Protein AF-A0A3S3G2V3-F1 (afdb_monomer)

Radius of gyration: 18.02 Å; Cα contacts (8 Å, |Δi|>4): 23; chains: 1; bounding box: 40×12×46 Å

Mean predicted aligned error: 5.06 Å

Foldseek 3Di:
DVVVDPVCPDVVNVPCVVVVVCVVVCVVAPVVVVVVQVCCCVPPVDHHDPDPRD

Secondary structure (DSSP, 8-state):
-TTT-GGGG-TTT-THHHHHHHHHHTTSS-HHHHHHHHHHHHHH-PPPP-STT-

Structure (mmCIF, N/CA/C/O backbone):
data_AF-A0A3S3G2V3-F1
#
_entry.id   AF-A0A3S3G2V3-F1
#
loop_
_atom_site.group_PDB
_atom_site.id
_atom_site.type_symbol
_atom_site.label_atom_id
_atom_site.label_alt_id
_atom_site.label_comp_id
_atom_site.label_asym_id
_atom_site.label_entity_id
_atom_site.label_seq_id
_atom_site.pdbx_PDB_ins_code
_atom_site.Cartn_x
_atom_site.Cartn_y
_atom_site.Cartn_z
_atom_site.occupancy
_atom_site.B_iso_or_equiv
_atom_site.auth_seq_id
_atom_site.auth_comp_id
_atom_site.auth_asym_id
_atom_site.auth_atom_id
_atom_site.pdbx_PDB_model_num
ATOM 1 N N . PHE A 1 1 ? -12.249 -4.048 8.511 1.00 78.06 1 PHE A N 1
ATOM 2 C CA . PHE A 1 1 ? -13.291 -3.358 9.295 1.00 78.06 1 PHE A CA 1
ATOM 3 C C . PHE A 1 1 ? -14.657 -3.466 8.637 1.00 78.06 1 PHE A C 1
ATOM 5 O O . PHE A 1 1 ? -15.575 -3.893 9.316 1.00 78.06 1 PHE A O 1
ATOM 12 N N . GLU A 1 2 ? -14.794 -3.197 7.334 1.00 91.62 2 GLU A N 1
ATOM 13 C CA . GLU A 1 2 ? -16.091 -3.269 6.626 1.00 91.62 2 GLU A CA 1
ATOM 14 C C . GLU A 1 2 ? -16.793 -4.633 6.743 1.00 91.62 2 GLU A C 1
ATOM 16 O O . GLU A 1 2 ? -17.969 -4.683 7.081 1.00 91.62 2 GLU A O 1
ATOM 21 N N . LEU A 1 3 ? -16.056 -5.741 6.591 1.00 94.75 3 LEU A N 1
ATOM 22 C CA . LEU A 1 3 ? -16.592 -7.097 6.797 1.00 94.75 3 LEU A CA 1
ATOM 23 C C . LEU A 1 3 ? -16.802 -7.464 8.280 1.00 94.75 3 LEU A C 1
ATOM 25 O O . LEU A 1 3 ? -17.652 -8.283 8.607 1.00 94.75 3 LEU A O 1
ATOM 29 N N . ALA A 1 4 ? -16.013 -6.882 9.185 1.00 92.12 4 ALA A N 1
ATOM 30 C CA . ALA A 1 4 ? -15.979 -7.255 10.604 1.00 92.12 4 ALA A CA 1
ATOM 31 C C . ALA A 1 4 ? -16.944 -6.426 11.480 1.00 92.12 4 ALA A C 1
ATOM 33 O O . ALA A 1 4 ? -17.116 -6.721 12.662 1.00 92.12 4 ALA A O 1
ATOM 34 N N . GLY A 1 5 ? -17.566 -5.385 10.915 1.00 95.62 5 GLY A N 1
ATOM 35 C CA . GLY A 1 5 ? -18.504 -4.499 11.602 1.00 95.62 5 GLY A CA 1
ATOM 36 C C . GLY A 1 5 ? -17.846 -3.514 12.576 1.00 95.62 5 GLY A C 1
ATOM 37 O O . GLY A 1 5 ? -16.650 -3.574 12.868 1.00 95.62 5 GLY A O 1
ATOM 38 N N . THR A 1 6 ? -18.645 -2.589 13.111 1.00 94.38 6 THR A N 1
ATOM 39 C CA . THR A 1 6 ? -18.172 -1.475 13.956 1.00 94.38 6 THR A CA 1
ATOM 40 C C . THR A 1 6 ? -17.532 -1.933 15.265 1.00 94.38 6 THR A C 1
ATOM 42 O O . THR A 1 6 ? -16.551 -1.348 15.702 1.00 94.38 6 THR A O 1
ATOM 45 N N . ARG A 1 7 ? -18.006 -3.031 15.867 1.00 95.50 7 ARG A N 1
ATOM 46 C CA . ARG A 1 7 ? -17.436 -3.576 17.115 1.00 95.50 7 ARG A CA 1
ATOM 47 C C . ARG A 1 7 ? -15.976 -4.018 16.976 1.00 95.50 7 ARG A C 1
ATOM 49 O O . ARG A 1 7 ? -15.261 -4.069 17.968 1.00 95.50 7 ARG A O 1
ATOM 56 N N . SER A 1 8 ? -15.509 -4.292 15.758 1.00 95.50 8 SER A N 1
ATOM 57 C CA . SER A 1 8 ? -14.117 -4.689 15.518 1.00 95.50 8 SER A CA 1
ATOM 58 C C . SER A 1 8 ? -13.094 -3.571 15.772 1.00 95.50 8 SER A C 1
ATOM 60 O O . SER A 1 8 ? -11.900 -3.852 15.836 1.00 95.50 8 SER A O 1
ATOM 62 N N . THR A 1 9 ? -13.527 -2.316 15.954 1.00 96.00 9 THR A N 1
ATOM 63 C CA . THR A 1 9 ? -12.640 -1.180 16.264 1.00 96.00 9 THR A CA 1
ATOM 64 C C . THR A 1 9 ? -12.351 -1.010 17.757 1.00 96.00 9 THR A C 1
ATOM 66 O O . THR A 1 9 ? -11.661 -0.062 18.127 1.00 96.00 9 THR A O 1
ATOM 69 N N . LEU A 1 10 ? -12.888 -1.870 18.632 1.00 97.69 10 LEU A N 1
ATOM 70 C CA . LEU A 1 10 ? -12.617 -1.791 20.067 1.00 97.69 10 LEU A CA 1
ATOM 71 C C . LEU A 1 10 ? -11.122 -1.978 20.352 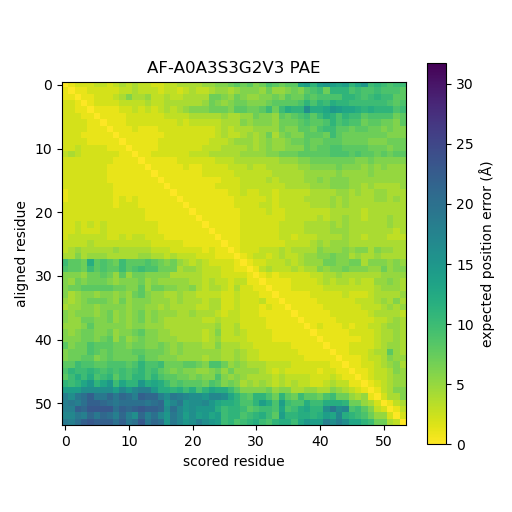1.00 97.69 10 LEU A C 1
ATOM 73 O O . LEU A 1 10 ? -10.474 -2.882 19.816 1.00 97.69 10 LEU A O 1
ATOM 77 N N . ALA A 1 11 ? -10.592 -1.135 21.240 1.00 96.44 11 ALA A N 1
ATOM 78 C CA . ALA A 1 11 ? -9.169 -1.109 21.570 1.00 96.44 11 ALA A CA 1
ATOM 79 C C . ALA A 1 11 ? -8.652 -2.458 22.104 1.00 96.44 11 ALA A C 1
ATOM 81 O O . ALA A 1 11 ? -7.510 -2.818 21.834 1.00 96.44 11 ALA A O 1
ATOM 82 N N . GLU A 1 12 ? -9.502 -3.235 22.788 1.00 97.25 12 GLU A N 1
ATOM 83 C CA . GLU A 1 12 ? -9.162 -4.571 23.299 1.00 97.25 12 GLU A CA 1
ATOM 84 C C . GLU A 1 12 ? -8.752 -5.560 22.195 1.00 97.25 12 GLU A C 1
ATOM 86 O O . GLU A 1 12 ? -7.925 -6.438 22.426 1.00 97.25 12 GLU A O 1
ATOM 91 N N . HIS A 1 13 ? -9.285 -5.408 20.977 1.00 96.62 13 HIS A N 1
ATOM 92 C CA . HIS A 1 13 ? -8.945 -6.283 19.856 1.00 96.62 13 HIS A CA 1
ATOM 93 C C . HIS A 1 13 ? -7.663 -5.835 19.136 1.00 96.62 13 HIS A C 1
ATOM 95 O O . HIS A 1 13 ? -6.985 -6.659 18.508 1.00 96.62 13 HIS A O 1
ATOM 101 N N . ASN A 1 14 ? -7.320 -4.540 19.222 1.00 96.88 14 ASN A N 1
ATOM 102 C CA . ASN A 1 14 ? -6.096 -3.943 18.672 1.00 96.88 14 ASN A CA 1
ATOM 103 C C . ASN A 1 14 ? -5.849 -4.329 17.196 1.00 96.88 14 ASN A C 1
ATOM 105 O O . ASN A 1 14 ? -4.717 -4.606 16.792 1.00 96.88 14 ASN A O 1
ATOM 109 N N . LEU A 1 15 ? -6.911 -4.472 16.393 1.00 97.44 15 LEU A N 1
ATOM 110 C CA . LEU A 1 15 ? -6.825 -4.992 15.017 1.00 97.44 15 LEU A CA 1
ATOM 111 C C . LEU A 1 15 ? -6.202 -3.982 14.047 1.00 97.44 15 LEU A C 1
ATOM 113 O O . LEU A 1 15 ? -5.605 -4.358 13.038 1.00 97.44 15 LEU A O 1
ATOM 117 N N . ASP A 1 16 ? -6.271 -2.699 14.385 1.00 97.00 16 ASP A N 1
ATOM 118 C CA . ASP A 1 16 ? -5.618 -1.598 13.683 1.00 97.00 16 ASP A CA 1
ATOM 119 C C . ASP A 1 16 ? -4.082 -1.721 13.682 1.00 97.00 16 ASP A C 1
ATOM 121 O O . ASP A 1 16 ? -3.428 -1.172 12.790 1.00 97.00 16 ASP A O 1
ATOM 125 N N . ARG A 1 17 ? -3.490 -2.506 14.602 1.00 97.50 17 ARG A N 1
ATOM 126 C CA . ARG A 1 17 ? -2.039 -2.773 14.633 1.00 97.50 17 ARG A CA 1
ATOM 127 C C . ARG A 1 17 ? -1.504 -3.304 13.311 1.00 97.50 17 ARG A C 1
ATOM 129 O O . ARG A 1 17 ? -0.402 -2.944 12.917 1.00 97.50 17 ARG A O 1
ATOM 136 N N . HIS A 1 18 ? -2.273 -4.140 12.615 1.00 97.50 18 HIS A N 1
ATOM 137 C CA . HIS A 1 18 ? -1.836 -4.734 11.354 1.00 97.50 18 HIS A CA 1
ATOM 138 C C . HIS A 1 18 ? -1.685 -3.666 10.272 1.00 97.50 18 HIS A C 1
ATOM 140 O O . HIS A 1 18 ? -0.679 -3.641 9.566 1.00 97.50 18 HIS A O 1
ATOM 146 N N . TRP A 1 19 ? -2.639 -2.734 10.204 1.00 97.56 19 TRP A N 1
ATOM 147 C CA . TRP A 1 19 ? -2.562 -1.600 9.292 1.00 97.56 19 TRP A CA 1
ATOM 148 C C . TRP A 1 19 ? -1.431 -0.646 9.677 1.00 97.56 19 TRP A C 1
ATOM 150 O O . TRP A 1 19 ? -0.650 -0.272 8.809 1.00 97.56 19 TRP A O 1
ATOM 160 N N . ARG A 1 20 ? -1.283 -0.299 10.965 1.00 98.12 20 ARG A N 1
ATOM 161 C CA . ARG A 1 20 ? -0.198 0.583 11.431 1.00 98.12 20 ARG A CA 1
ATOM 162 C C . ARG A 1 20 ? 1.178 0.005 11.117 1.00 98.12 20 ARG A C 1
ATOM 164 O O . ARG A 1 20 ? 2.015 0.705 10.559 1.00 98.12 20 ARG A O 1
ATOM 171 N N . ASN A 1 21 ? 1.389 -1.276 11.413 1.00 97.94 21 ASN A N 1
ATOM 172 C CA . ASN A 1 21 ? 2.654 -1.958 11.149 1.00 97.94 21 ASN A CA 1
ATOM 173 C C . ASN A 1 21 ? 2.966 -1.991 9.652 1.00 97.94 21 ASN A C 1
ATOM 175 O O . ASN A 1 21 ? 4.064 -1.615 9.251 1.00 97.94 21 ASN A O 1
ATOM 179 N N . ALA A 1 22 ? 1.993 -2.388 8.825 1.00 96.62 22 ALA A N 1
ATOM 180 C CA . ALA A 1 22 ? 2.160 -2.383 7.377 1.00 96.62 22 ALA A CA 1
ATOM 181 C C . ALA A 1 22 ? 2.456 -0.968 6.864 1.00 96.62 22 ALA A C 1
ATOM 183 O O . ALA A 1 22 ? 3.404 -0.770 6.110 1.00 96.62 22 ALA A O 1
ATOM 184 N N . ARG A 1 23 ? 1.706 0.038 7.326 1.00 96.62 23 ARG A N 1
ATOM 185 C CA . ARG A 1 23 ? 1.884 1.427 6.906 1.00 96.62 23 ARG A CA 1
ATOM 186 C C . ARG A 1 23 ? 3.277 1.947 7.242 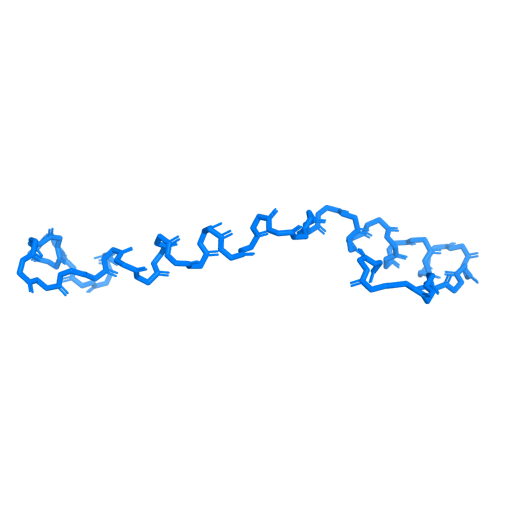1.00 96.62 23 ARG A C 1
ATOM 188 O O . ARG A 1 23 ? 3.906 2.534 6.370 1.00 96.62 23 ARG A O 1
ATOM 195 N N . THR A 1 24 ? 3.773 1.689 8.447 1.00 96.94 24 THR A N 1
ATOM 196 C CA . THR A 1 24 ? 5.140 2.047 8.840 1.00 96.94 24 THR A CA 1
ATOM 197 C C . THR A 1 24 ? 6.174 1.313 7.992 1.00 96.94 24 THR A C 1
ATOM 199 O O . THR A 1 24 ? 7.090 1.939 7.471 1.00 96.94 24 THR A O 1
ATOM 202 N N . HIS A 1 25 ? 6.019 0.001 7.806 1.00 95.56 25 HIS A N 1
ATOM 203 C CA . HIS A 1 25 ? 6.993 -0.807 7.074 1.00 95.56 25 HIS A CA 1
ATOM 204 C C . HIS A 1 25 ? 7.085 -0.417 5.590 1.00 95.56 25 HIS A C 1
ATOM 206 O O . HIS A 1 25 ? 8.177 -0.250 5.061 1.00 95.56 25 HIS A O 1
ATOM 212 N N . THR A 1 26 ? 5.946 -0.180 4.932 1.00 92.50 26 THR A N 1
ATOM 213 C CA . THR A 1 26 ? 5.894 0.199 3.505 1.00 92.50 26 THR A CA 1
ATOM 214 C C . THR A 1 26 ? 6.481 1.576 3.187 1.00 92.50 26 THR A C 1
ATOM 216 O O . THR A 1 26 ? 6.657 1.897 2.016 1.00 92.50 26 THR A O 1
ATOM 219 N N . LEU A 1 27 ? 6.771 2.405 4.195 1.00 93.12 27 LEU A N 1
ATOM 220 C CA . LEU A 1 27 ? 7.392 3.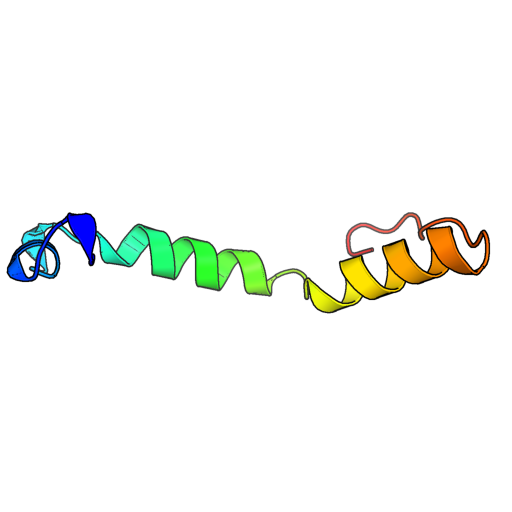718 3.998 1.00 93.12 27 LEU A CA 1
ATOM 221 C C . LEU A 1 27 ? 8.920 3.658 3.896 1.00 93.12 27 LEU A C 1
ATOM 223 O O . LEU A 1 27 ? 9.516 4.650 3.489 1.00 93.12 27 LEU A O 1
ATOM 227 N N . HIS A 1 28 ? 9.537 2.528 4.255 1.00 90.44 28 HIS A N 1
ATOM 228 C CA . HIS A 1 28 ? 10.983 2.332 4.158 1.00 90.44 28 HIS A CA 1
ATOM 229 C C . HIS A 1 28 ? 11.488 2.526 2.722 1.00 90.44 28 HIS A C 1
ATOM 231 O O . HIS A 1 28 ? 12.437 3.271 2.497 1.00 90.44 28 HIS A O 1
ATOM 237 N N . ASP A 1 29 ? 10.783 1.930 1.756 1.00 87.50 29 ASP A N 1
ATOM 238 C CA . ASP A 1 29 ? 11.088 2.036 0.332 1.00 87.50 29 ASP A CA 1
ATOM 239 C C . ASP A 1 29 ? 9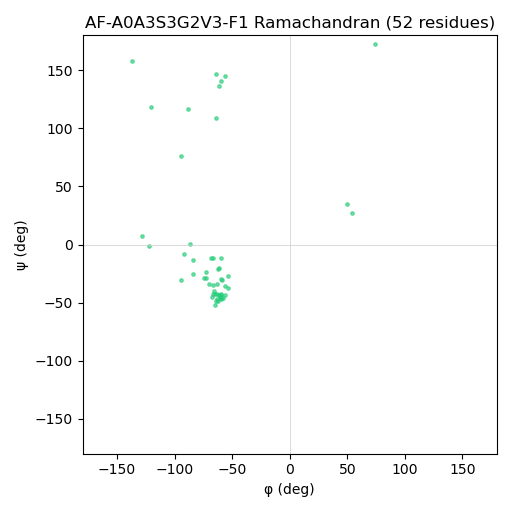.898 2.638 -0.417 1.00 87.50 29 ASP A C 1
ATOM 241 O O . ASP A 1 29 ? 8.819 2.036 -0.454 1.00 87.50 29 ASP A O 1
ATOM 245 N N . PRO A 1 30 ? 10.050 3.809 -1.058 1.00 85.56 30 PRO A N 1
ATOM 246 C CA . PRO A 1 30 ? 8.947 4.415 -1.784 1.00 85.56 30 PRO A CA 1
ATOM 247 C C . PRO A 1 30 ? 8.520 3.535 -2.967 1.00 85.56 30 PRO A C 1
ATOM 249 O O . PRO A 1 30 ? 9.184 3.490 -4.002 1.00 85.56 30 PRO A O 1
ATOM 252 N N . VAL A 1 31 ? 7.348 2.898 -2.861 1.00 88.75 31 VAL A N 1
ATOM 253 C CA . VAL A 1 31 ? 6.791 2.008 -3.903 1.00 88.75 31 VAL A CA 1
ATOM 254 C C . VAL A 1 31 ? 6.703 2.666 -5.286 1.00 88.75 31 VAL A C 1
ATOM 256 O O . VAL A 1 31 ? 6.808 1.998 -6.312 1.00 88.75 31 VAL A O 1
ATOM 259 N N . ARG A 1 32 ? 6.572 3.999 -5.334 1.00 89.06 32 ARG A N 1
ATOM 260 C CA . ARG A 1 32 ? 6.545 4.772 -6.581 1.00 89.06 32 ARG A CA 1
ATOM 261 C C . ARG A 1 32 ? 7.784 4.528 -7.450 1.00 89.06 32 ARG A C 1
ATOM 263 O O . ARG A 1 32 ? 7.649 4.483 -8.670 1.00 89.06 32 ARG A O 1
ATOM 270 N N . TRP A 1 33 ? 8.959 4.339 -6.845 1.00 88.00 33 TRP A N 1
ATOM 271 C CA . TRP A 1 33 ? 10.187 4.060 -7.591 1.00 88.00 33 TRP A CA 1
ATOM 272 C C . TRP A 1 33 ? 10.181 2.669 -8.223 1.00 88.00 33 TRP A C 1
ATOM 274 O O . TRP A 1 33 ? 10.633 2.531 -9.356 1.00 88.00 33 TRP A O 1
ATOM 284 N N . LYS A 1 34 ? 9.566 1.673 -7.572 1.00 87.38 34 LYS A N 1
ATOM 285 C CA . LYS A 1 34 ? 9.406 0.326 -8.145 1.00 87.38 34 LYS A CA 1
ATOM 286 C C . LYS A 1 34 ? 8.614 0.368 -9.454 1.00 87.38 34 LYS A C 1
ATOM 288 O O . LYS A 1 34 ? 9.022 -0.241 -10.437 1.00 87.38 34 LYS A O 1
ATOM 293 N N . TYR A 1 35 ? 7.523 1.138 -9.501 1.00 91.38 35 TYR A N 1
ATOM 294 C CA . TYR A 1 35 ? 6.737 1.301 -10.730 1.00 91.38 35 TYR A CA 1
ATOM 295 C C . TYR A 1 35 ? 7.507 2.019 -11.838 1.00 91.38 35 TYR A C 1
ATOM 297 O O . TYR A 1 35 ? 7.405 1.623 -12.995 1.00 91.38 35 TYR A O 1
ATOM 305 N N . ALA A 1 36 ? 8.290 3.046 -11.497 1.00 91.06 36 ALA A N 1
ATOM 306 C CA . ALA A 1 36 ? 9.121 3.745 -12.474 1.00 91.06 36 ALA A CA 1
ATOM 307 C C . ALA A 1 36 ? 10.186 2.815 -13.081 1.00 91.06 36 ALA A C 1
ATOM 309 O O . ALA A 1 36 ? 10.370 2.809 -14.294 1.00 91.06 36 ALA A O 1
ATOM 310 N N . ILE A 1 37 ? 10.837 1.994 -12.251 1.00 91.38 37 ILE A N 1
ATOM 311 C CA . ILE A 1 37 ? 11.852 1.023 -12.683 1.00 91.38 37 ILE A CA 1
ATOM 312 C C . ILE A 1 37 ? 11.233 -0.045 -13.589 1.00 91.38 37 ILE A C 1
ATOM 314 O O . ILE A 1 37 ? 11.737 -0.280 -14.684 1.00 91.38 37 ILE A O 1
ATOM 318 N N . LEU A 1 38 ? 10.111 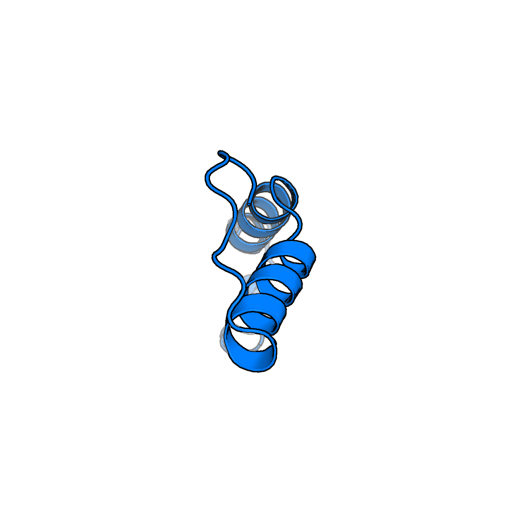-0.642 -13.176 1.00 92.06 38 LEU A N 1
ATOM 319 C CA . LEU A 1 38 ? 9.399 -1.625 -13.996 1.00 92.06 38 LEU A CA 1
ATOM 320 C C . LEU A 1 38 ? 8.922 -1.015 -15.318 1.00 92.06 38 LEU A C 1
ATOM 322 O O . LEU A 1 38 ? 9.092 -1.625 -16.369 1.00 92.06 38 LEU A O 1
ATOM 326 N N . GLY A 1 39 ? 8.370 0.199 -15.284 1.00 94.50 39 GLY A N 1
ATOM 327 C CA . GLY A 1 39 ? 7.947 0.908 -16.489 1.00 94.50 39 GLY A CA 1
ATOM 328 C C . GLY A 1 39 ? 9.105 1.149 -17.455 1.00 94.50 39 GLY A C 1
ATOM 329 O O . GLY A 1 39 ? 8.959 0.918 -18.648 1.00 94.50 39 GLY A O 1
ATOM 330 N N . ASN A 1 40 ? 10.272 1.548 -16.948 1.00 94.12 40 ASN A N 1
ATOM 331 C CA . ASN A 1 40 ? 11.454 1.778 -17.775 1.00 94.12 40 ASN A CA 1
ATOM 332 C C . ASN A 1 40 ? 11.995 0.484 -18.406 1.00 94.12 40 ASN A C 1
ATOM 334 O O . ASN A 1 40 ? 12.448 0.505 -19.547 1.00 94.12 40 ASN A O 1
ATOM 338 N N . TYR A 1 41 ? 11.899 -0.639 -17.693 1.00 94.31 41 TYR A N 1
ATOM 339 C CA . TYR A 1 41 ? 12.249 -1.949 -18.235 1.00 94.31 41 TYR A CA 1
ATOM 340 C C . TYR A 1 41 ? 11.319 -2.354 -19.383 1.00 94.31 41 TYR A C 1
ATOM 342 O O . TYR A 1 41 ? 11.792 -2.647 -20.472 1.00 94.31 41 TYR A O 1
ATOM 350 N N . TYR A 1 42 ? 9.999 -2.302 -19.177 1.00 96.25 42 TYR A N 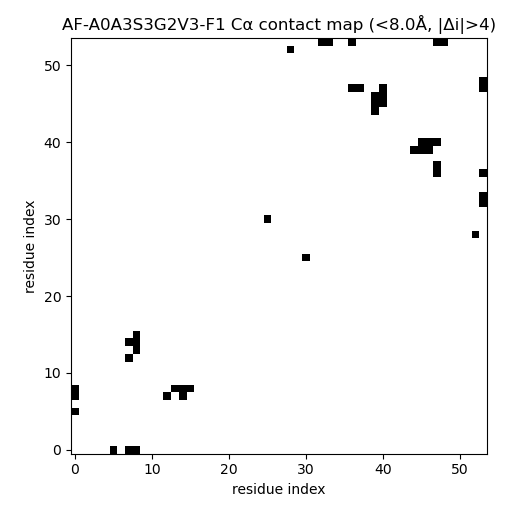1
ATOM 351 C CA . TYR A 1 42 ? 9.039 -2.736 -20.198 1.00 96.25 42 TYR A CA 1
ATOM 352 C C . TYR A 1 42 ? 8.912 -1.783 -21.392 1.00 96.25 42 TYR A C 1
ATOM 354 O O . TYR A 1 42 ? 8.543 -2.229 -22.475 1.00 96.25 42 TYR A O 1
ATOM 362 N N . LEU A 1 43 ? 9.146 -0.480 -21.203 1.00 96.94 43 LEU A N 1
ATOM 363 C CA . LEU A 1 43 ? 8.972 0.519 -22.265 1.00 96.94 43 LEU A CA 1
ATOM 364 C C . LEU A 1 43 ? 10.263 0.829 -23.027 1.00 96.94 43 LEU A C 1
ATOM 366 O O . LEU A 1 43 ? 10.181 1.190 -24.197 1.00 96.94 43 LEU A O 1
ATOM 370 N N . ASN A 1 44 ? 11.427 0.726 -22.378 1.00 96.38 44 ASN A N 1
ATOM 371 C CA . ASN A 1 44 ? 12.702 1.191 -22.932 1.00 96.38 44 ASN A CA 1
ATOM 372 C C . ASN A 1 44 ? 13.817 0.127 -22.895 1.00 96.38 44 ASN A C 1
ATOM 374 O O . ASN A 1 44 ? 14.967 0.471 -23.164 1.00 96.38 44 ASN A O 1
ATOM 378 N N . ASP A 1 45 ? 13.517 -1.124 -22.519 1.00 94.50 45 ASP A N 1
ATOM 379 C CA . ASP A 1 45 ? 14.489 -2.223 -22.363 1.00 94.50 45 ASP A CA 1
ATOM 380 C C . ASP A 1 45 ? 15.674 -1.889 -21.428 1.00 94.50 45 ASP A C 1
ATOM 382 O O . ASP A 1 45 ? 16.776 -2.435 -21.539 1.00 94.50 45 ASP A O 1
ATOM 386 N N . VAL A 1 46 ? 15.465 -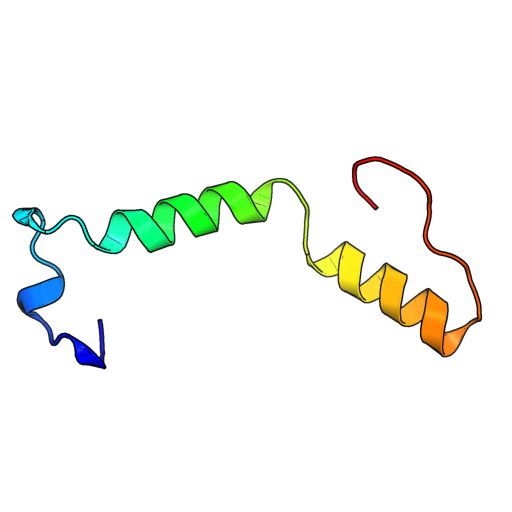0.986 -20.463 1.00 93.75 46 VAL A N 1
ATOM 387 C CA . VAL A 1 46 ? 16.489 -0.616 -19.477 1.00 93.75 46 VAL A CA 1
ATOM 388 C C . VAL A 1 46 ? 16.415 -1.554 -18.278 1.00 93.75 46 VAL A C 1
ATOM 390 O O . VAL A 1 46 ? 15.432 -1.557 -17.536 1.00 93.75 46 VAL A O 1
ATOM 393 N N . ASN A 1 47 ? 17.482 -2.322 -18.048 1.00 90.75 47 ASN A N 1
ATOM 394 C CA . ASN A 1 47 ? 17.557 -3.235 -16.909 1.00 90.75 47 ASN A CA 1
ATOM 395 C C . ASN A 1 47 ? 17.432 -2.499 -15.559 1.00 90.75 47 ASN A C 1
ATOM 397 O O . ASN A 1 47 ? 18.019 -1.424 -15.388 1.00 90.75 47 ASN A O 1
ATOM 401 N N . PRO A 1 48 ? 16.717 -3.085 -14.577 1.00 87.62 48 PRO A N 1
ATOM 402 C CA . PRO A 1 48 ? 16.640 -2.545 -13.228 1.00 87.62 48 PRO A CA 1
ATOM 403 C C . PRO A 1 48 ? 18.028 -2.368 -12.597 1.00 87.62 48 PRO A C 1
ATOM 405 O O . PRO A 1 48 ? 18.910 -3.207 -12.807 1.00 87.62 48 PRO A O 1
ATOM 408 N N . PRO A 1 49 ? 18.231 -1.320 -11.783 1.00 83.94 49 PRO A N 1
ATOM 409 C CA . PRO A 1 49 ? 19.474 -1.177 -11.043 1.00 83.94 49 PRO A CA 1
ATOM 410 C C . PRO A 1 49 ? 19.659 -2.311 -10.020 1.00 83.94 49 PRO A C 1
ATOM 412 O O . PRO A 1 49 ? 18.699 -2.760 -9.397 1.00 83.94 49 PRO A O 1
ATOM 415 N N . PHE A 1 50 ? 20.906 -2.728 -9.788 1.00 75.88 50 PHE A N 1
ATOM 416 C CA . PHE A 1 50 ? 21.277 -3.633 -8.693 1.00 75.88 50 PHE A CA 1
ATOM 417 C C . PHE A 1 50 ? 21.735 -2.821 -7.474 1.00 75.88 50 PHE A C 1
ATOM 419 O O . PHE A 1 50 ? 22.924 -2.701 -7.191 1.00 75.88 50 PHE A O 1
ATOM 426 N N . HIS A 1 51 ? 20.798 -2.233 -6.739 1.00 76.50 51 HIS A N 1
ATOM 427 C CA . HIS A 1 51 ? 21.070 -1.707 -5.402 1.00 76.50 51 HIS A CA 1
ATOM 428 C C . HIS A 1 51 ? 19.940 -2.048 -4.427 1.00 76.50 51 HIS A C 1
ATOM 430 O O . HIS A 1 51 ? 18.816 -2.330 -4.830 1.00 76.50 51 HIS A O 1
ATOM 436 N N . ALA A 1 52 ? 20.242 -2.039 -3.124 1.00 61.53 52 ALA A N 1
ATOM 437 C CA . ALA A 1 52 ? 19.347 -2.539 -2.070 1.00 61.53 52 ALA A CA 1
ATOM 438 C C . ALA A 1 52 ? 17.979 -1.825 -1.984 1.00 61.53 52 ALA A C 1
ATOM 440 O O . ALA A 1 52 ? 17.077 -2.313 -1.313 1.00 61.53 52 ALA A O 1
ATOM 441 N N . TRP A 1 53 ? 17.825 -0.702 -2.689 1.00 63.03 53 TRP A N 1
ATOM 442 C CA . TRP A 1 53 ? 16.670 0.198 -2.637 1.00 63.03 53 TRP A CA 1
ATOM 443 C C . TRP A 1 53 ? 15.998 0.395 -4.011 1.00 63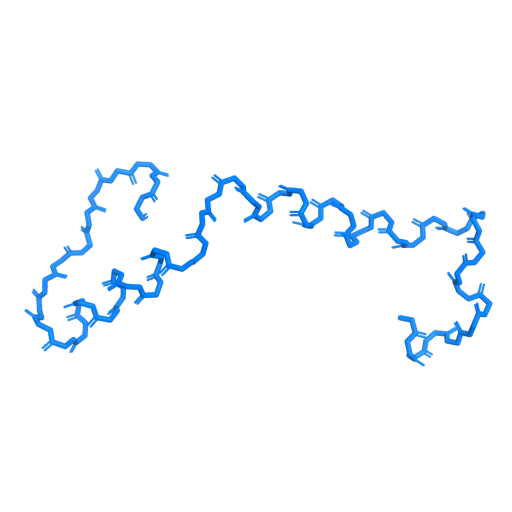.03 53 TRP A C 1
ATOM 445 O O . TRP A 1 53 ? 15.013 1.125 -4.110 1.00 63.03 53 TRP A O 1
ATOM 455 N N . SER A 1 54 ? 16.520 -0.226 -5.083 1.00 59.16 54 SER A N 1
ATOM 456 C CA . SER A 1 54 ? 15.912 -0.209 -6.437 1.00 59.16 54 SER A CA 1
ATOM 457 C C . SER A 1 54 ? 14.874 -1.286 -6.610 1.00 59.16 54 SER A C 1
ATOM 459 O O . SER A 1 54 ? 15.057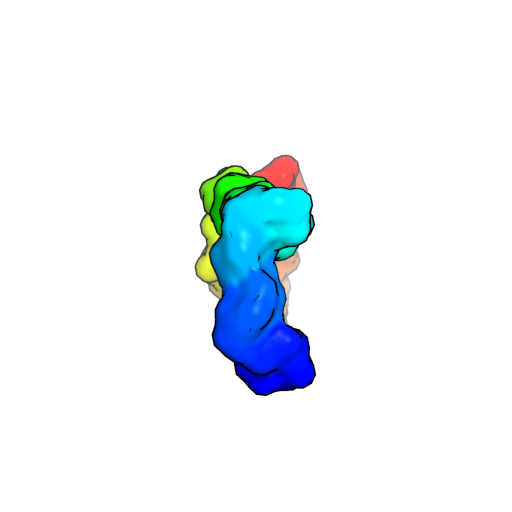 -2.410 -6.103 1.00 59.16 54 SER A O 1
#

Solvent-accessible surface area (backbone atoms only — not comparable to full-atom values): 3447 Å² total; per-residue (Å²): 94,88,89,64,39,78,77,53,72,41,73,91,66,51,59,63,52,61,57,52,51,49,57,60,58,57,60,77,56,64,64,69,56,53,55,52,44,53,48,39,30,78,74,65,74,39,79,71,65,95,50,103,86,95

pLDDT: mean 91.01, std 8.9, range [59.16, 98.12]

Sequence (54 aa):
FELAGTRSTLAEHNLDRHWRNARTHTLHDPVRWKYAILGNYYLNDVNPPFHAWS

Nearest PDB structures (foldseek):
  4jek-assembly1_F  TM=9.505E-01  e=6.368E-03  Rhodococcus qingshengii
  3x0y-assembly1_G  TM=9.427E-01  e=1.940E-02  Rhodococcus erythropolis
  8cda-assembly1_D  TM=9.319E-01  e=2.611E-02  Mycobacteroides abscessus ATCC 19977
  8cda-assembly4_P  TM=9.336E-01  e=3.029E-02  Mycobacteroides abscessus ATCC 19977
  8cda-assembly4_N  TM=8.963E-01  e=1.940E-02  Mycobacteroides abscessus ATCC 19977